Protein AF-A0A2M9CNE5-F1 (afdb_monomer_lite)

Secondary structure (DSSP, 8-state):
--HHHHHHHHHHTTT--GGGGBSSSSB---HHHHHHHHHHHHHHHHHHHHHHHHHS-HHHHHHHHHHHHHHH--SPTTSHHHHHHHHHHHHHHSGGG---HHHHHHHHHHTTS--SSSS--

Organism: NCBI:txid1162967

Structure (mmCIF, N/CA/C/O backbone):
data_AF-A0A2M9CNE5-F1
#
_entry.id   AF-A0A2M9CNE5-F1
#
loop_
_atom_site.group_PDB
_atom_site.id
_atom_site.type_symbol
_atom_site.label_atom_id
_atom_site.label_alt_id
_atom_site.label_comp_id
_atom_site.label_asym_id
_atom_site.label_entity_id
_atom_site.label_seq_id
_atom_site.pdbx_PDB_ins_code
_atom_site.Cartn_x
_atom_site.Cartn_y
_atom_site.Cartn_z
_atom_site.occupancy
_atom_site.B_iso_or_equiv
_atom_site.auth_seq_id
_atom_site.auth_comp_id
_atom_site.auth_asym_id
_atom_site.auth_atom_id
_atom_site.pdbx_PDB_model_num
ATOM 1 N N . MET A 1 1 ? 4.698 -4.820 -27.595 1.00 73.69 1 MET A N 1
ATOM 2 C CA . MET A 1 1 ? 4.641 -3.484 -26.959 1.00 73.69 1 MET A CA 1
ATOM 3 C C . MET A 1 1 ? 4.294 -2.464 -28.039 1.00 73.69 1 MET A C 1
ATOM 5 O O . MET A 1 1 ? 4.900 -2.544 -29.100 1.00 73.69 1 MET A O 1
ATOM 9 N N . GLY A 1 2 ? 3.302 -1.592 -27.822 1.00 88.94 2 GLY A N 1
ATOM 10 C CA . GLY A 1 2 ? 2.917 -0.558 -28.798 1.00 88.94 2 GLY A CA 1
ATOM 11 C C . GLY A 1 2 ? 3.959 0.563 -28.919 1.00 88.94 2 GLY A C 1
ATOM 12 O O . GLY A 1 2 ? 4.823 0.678 -28.051 1.00 88.94 2 GLY A O 1
ATOM 13 N N . VAL A 1 3 ? 3.875 1.378 -29.977 1.00 89.88 3 VAL A N 1
ATOM 14 C CA . VAL A 1 3 ? 4.859 2.437 -30.298 1.00 89.88 3 VAL A CA 1
ATOM 15 C C . VAL A 1 3 ? 5.058 3.408 -29.127 1.00 89.88 3 VAL A C 1
ATOM 17 O O . VAL A 1 3 ? 6.180 3.560 -28.655 1.00 89.88 3 VAL A O 1
ATOM 20 N N . GLU A 1 4 ? 3.975 3.946 -28.562 1.00 90.00 4 GLU A N 1
ATOM 21 C CA . GLU A 1 4 ? 4.033 4.888 -27.429 1.00 90.00 4 GLU A CA 1
ATOM 22 C C . GLU A 1 4 ? 4.722 4.301 -26.185 1.00 90.00 4 GLU A C 1
ATOM 24 O O . GLU A 1 4 ? 5.495 4.969 -25.500 1.00 90.00 4 GLU A O 1
ATOM 29 N N . ALA A 1 5 ? 4.477 3.022 -25.888 1.00 87.12 5 ALA A N 1
ATOM 30 C CA . ALA A 1 5 ? 5.093 2.355 -24.745 1.00 87.12 5 ALA A CA 1
ATOM 31 C C . ALA A 1 5 ? 6.603 2.141 -24.952 1.00 87.12 5 ALA A C 1
ATOM 33 O O . ALA A 1 5 ? 7.369 2.238 -23.9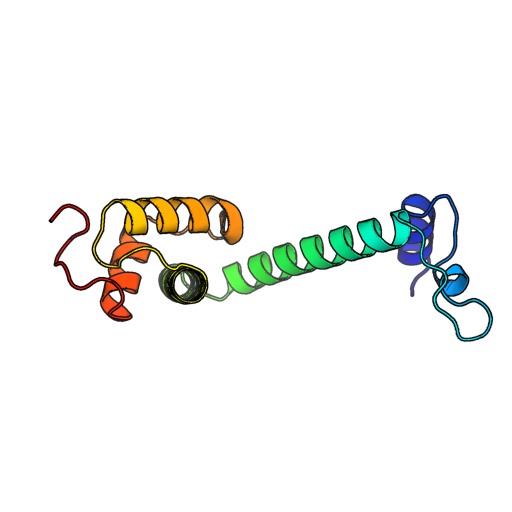94 1.00 87.12 5 ALA A O 1
ATOM 34 N N . ARG A 1 6 ? 7.043 1.907 -26.196 1.00 90.88 6 ARG A N 1
ATOM 35 C CA . ARG A 1 6 ? 8.470 1.809 -26.543 1.00 90.88 6 ARG A CA 1
ATOM 36 C C . ARG A 1 6 ? 9.168 3.162 -26.445 1.00 90.88 6 ARG A C 1
ATOM 38 O O . ARG A 1 6 ? 10.281 3.234 -25.934 1.00 90.88 6 ARG A O 1
ATOM 45 N N . GLU A 1 7 ? 8.510 4.234 -26.873 1.00 91.25 7 GLU A N 1
ATOM 46 C CA . GLU A 1 7 ? 9.020 5.602 -26.723 1.00 91.25 7 GLU A CA 1
ATOM 47 C C . GLU A 1 7 ? 9.131 6.004 -25.248 1.00 91.25 7 GLU A C 1
ATOM 49 O O . GLU A 1 7 ? 10.163 6.519 -24.813 1.00 91.25 7 GLU A O 1
ATOM 54 N N . GLY A 1 8 ? 8.102 5.704 -24.451 1.00 88.25 8 GLY A N 1
ATOM 55 C CA . GLY A 1 8 ? 8.118 5.912 -23.004 1.00 88.25 8 GLY A CA 1
ATOM 56 C C . GLY A 1 8 ? 9.230 5.122 -22.312 1.00 88.25 8 GLY A C 1
ATOM 57 O O . GLY A 1 8 ? 9.933 5.668 -21.461 1.00 88.25 8 GLY A O 1
ATOM 58 N N . TRP A 1 9 ? 9.438 3.865 -22.715 1.00 89.69 9 TRP A N 1
ATOM 59 C CA . TRP A 1 9 ? 10.552 3.047 -22.241 1.00 89.69 9 TRP A CA 1
ATOM 60 C C . TRP A 1 9 ? 11.901 3.691 -22.563 1.00 89.69 9 TRP A C 1
ATOM 62 O O . TRP A 1 9 ? 12.713 3.890 -21.660 1.00 89.69 9 TRP A O 1
ATOM 72 N N . ALA A 1 10 ? 12.132 4.053 -23.826 1.00 91.19 10 ALA A N 1
ATOM 73 C CA . ALA A 1 10 ? 13.388 4.651 -24.262 1.00 91.19 10 ALA A CA 1
ATOM 74 C C . ALA A 1 10 ? 13.678 5.963 -23.520 1.00 91.19 10 ALA A C 1
ATOM 76 O O . ALA A 1 10 ? 14.808 6.195 -23.095 1.00 91.19 10 ALA A O 1
ATOM 77 N N . LYS A 1 11 ? 12.654 6.787 -23.269 1.00 90.75 11 LYS A N 1
ATOM 78 C CA . LYS A 1 11 ? 12.785 8.021 -22.480 1.00 90.75 11 LYS A CA 1
ATOM 79 C C . LYS A 1 11 ? 13.283 7.768 -21.053 1.00 90.75 11 LYS A C 1
ATOM 81 O O . LYS A 1 11 ? 14.050 8.574 -20.533 1.00 90.75 11 LYS A O 1
ATOM 86 N N . LEU A 1 12 ? 12.845 6.682 -20.417 1.00 87.94 12 LEU A N 1
ATOM 87 C CA . LEU A 1 12 ? 13.246 6.323 -19.052 1.00 87.94 12 LEU A CA 1
ATOM 88 C C . LEU A 1 12 ? 14.600 5.601 -18.992 1.00 87.94 12 LEU A C 1
ATOM 90 O O . LEU A 1 12 ? 15.250 5.635 -17.954 1.00 87.94 12 LEU A O 1
ATOM 94 N N . ASN A 1 13 ? 15.035 4.990 -20.097 1.00 91.50 13 ASN A N 1
ATOM 95 C CA . ASN A 1 13 ? 16.222 4.132 -20.166 1.00 91.50 13 ASN A CA 1
ATOM 96 C C . ASN A 1 13 ? 17.308 4.698 -21.091 1.00 91.50 13 ASN A C 1
ATOM 98 O O . ASN A 1 13 ? 17.962 3.958 -21.818 1.00 91.50 13 ASN A O 1
ATOM 102 N N . LEU A 1 14 ? 17.490 6.023 -21.089 1.00 89.69 14 LEU A N 1
ATOM 103 C CA . LEU A 1 14 ? 18.572 6.717 -21.810 1.00 89.69 14 LEU A CA 1
ATOM 104 C C . LEU A 1 14 ? 18.632 6.397 -23.318 1.00 89.69 14 LEU A C 1
ATOM 106 O O . LEU A 1 14 ? 19.702 6.316 -23.915 1.00 89.69 14 LEU A O 1
ATOM 110 N N . GLY A 1 15 ? 17.470 6.209 -23.943 1.00 88.50 15 GLY A N 1
ATOM 111 C CA . GLY A 1 15 ? 17.335 5.882 -25.363 1.00 88.50 15 GLY A CA 1
ATOM 112 C C . GLY A 1 15 ? 17.430 4.389 -25.686 1.00 88.50 15 GLY A C 1
ATOM 113 O O . GLY A 1 15 ? 17.207 4.012 -26.838 1.00 88.50 15 GLY A O 1
ATOM 114 N N . LEU A 1 16 ? 17.711 3.531 -24.699 1.00 89.62 16 LEU A N 1
ATOM 115 C CA . LEU A 1 16 ? 17.750 2.086 -24.893 1.00 89.62 16 LEU A CA 1
ATOM 116 C C . LEU A 1 16 ? 16.353 1.536 -25.169 1.00 89.62 16 LEU A C 1
ATOM 118 O O . LEU A 1 16 ? 15.369 1.903 -24.528 1.00 89.62 16 LEU A O 1
ATOM 122 N N . GLN A 1 17 ? 16.279 0.624 -26.131 1.00 90.06 17 GLN A N 1
ATOM 123 C CA . GLN A 1 17 ? 15.055 -0.104 -26.439 1.00 90.06 17 GLN A CA 1
ATOM 124 C C . GLN A 1 17 ? 14.854 -1.261 -25.448 1.00 90.06 17 GLN A C 1
ATOM 126 O O . GLN A 1 17 ? 15.841 -1.756 -24.902 1.00 90.06 17 GLN A O 1
ATOM 131 N N . PRO A 1 18 ? 13.614 -1.739 -25.234 1.00 86.50 18 PRO A N 1
ATOM 132 C CA . PRO A 1 18 ? 13.349 -2.876 -24.346 1.00 86.50 18 PRO A CA 1
ATOM 133 C C . PRO A 1 18 ? 14.188 -4.123 -24.664 1.00 86.50 18 PRO A C 1
ATOM 135 O O . PRO A 1 18 ? 14.576 -4.857 -23.762 1.00 86.50 18 PRO A O 1
ATOM 138 N N . GLU A 1 19 ? 14.506 -4.355 -25.938 1.00 87.81 19 GLU A N 1
ATOM 139 C CA . GLU A 1 19 ? 15.300 -5.502 -26.390 1.00 87.81 19 GLU A CA 1
ATOM 140 C C . GLU A 1 19 ? 16.765 -5.425 -25.953 1.00 87.81 19 GLU A C 1
ATOM 142 O O . GLU A 1 19 ? 17.429 -6.452 -25.896 1.00 87.81 19 GLU A O 1
ATOM 147 N N . ALA A 1 20 ? 17.272 -4.238 -25.599 1.00 84.50 20 ALA A N 1
ATOM 148 C CA . ALA A 1 20 ? 18.650 -4.067 -25.139 1.00 84.50 20 ALA A CA 1
ATOM 149 C C . ALA A 1 20 ? 18.924 -4.741 -23.782 1.00 84.50 20 ALA A C 1
ATOM 151 O O . ALA A 1 20 ? 20.084 -4.865 -23.396 1.00 84.50 20 ALA A O 1
ATOM 152 N N . ILE A 1 21 ? 17.873 -5.175 -23.077 1.00 86.56 21 ILE A N 1
ATOM 153 C CA . ILE A 1 21 ? 17.965 -5.914 -21.814 1.00 86.56 21 ILE A CA 1
ATOM 154 C C . ILE A 1 21 ? 18.469 -7.347 -22.028 1.00 86.56 21 ILE A C 1
ATOM 156 O O . ILE A 1 21 ? 19.049 -7.922 -21.112 1.00 86.56 21 ILE A O 1
ATOM 160 N N . ASP A 1 22 ? 18.248 -7.947 -23.200 1.00 87.44 22 ASP A N 1
ATOM 161 C CA . ASP A 1 22 ? 18.765 -9.280 -23.514 1.00 87.44 22 ASP A CA 1
ATOM 162 C C . ASP A 1 22 ? 19.997 -9.165 -24.411 1.00 87.44 22 ASP A C 1
ATOM 164 O O . ASP A 1 22 ? 19.926 -8.757 -25.573 1.00 87.44 22 ASP A O 1
ATOM 168 N N . ARG A 1 23 ? 21.148 -9.563 -23.869 1.00 83.81 23 ARG A N 1
ATOM 169 C CA . ARG A 1 23 ? 22.387 -9.699 -24.622 1.00 83.81 23 ARG A CA 1
ATOM 170 C C . ARG A 1 23 ? 22.808 -11.162 -24.634 1.00 83.81 23 ARG A C 1
ATOM 172 O O . ARG A 1 23 ? 23.440 -11.656 -23.703 1.00 83.81 23 ARG A O 1
ATOM 179 N N . ALA A 1 24 ? 22.496 -11.829 -25.745 1.00 82.44 24 ALA A N 1
ATOM 180 C CA . ALA A 1 24 ? 22.873 -13.217 -26.017 1.00 82.44 24 ALA A CA 1
ATOM 181 C C . ALA A 1 24 ? 22.356 -14.222 -24.965 1.00 82.44 24 ALA A C 1
ATOM 183 O O . ALA A 1 24 ? 23.091 -15.108 -24.522 1.00 82.44 24 ALA A O 1
ATOM 184 N N . GLY A 1 25 ? 21.091 -14.086 -24.557 1.00 83.19 25 GLY A N 1
ATOM 185 C CA . GLY A 1 25 ? 20.446 -14.966 -23.582 1.00 83.19 25 GLY A CA 1
ATOM 186 C C . GLY A 1 25 ? 20.816 -14.644 -22.135 1.00 83.19 25 GLY A C 1
ATOM 187 O O . GLY A 1 25 ? 20.608 -15.471 -21.246 1.00 83.19 25 GLY A O 1
ATOM 188 N N . ARG A 1 26 ? 21.396 -13.465 -21.885 1.00 83.50 26 ARG A N 1
ATOM 189 C CA . ARG A 1 26 ? 21.714 -12.960 -20.548 1.00 83.50 26 ARG A CA 1
ATOM 190 C C . ARG A 1 26 ? 21.097 -11.585 -20.353 1.00 83.50 26 ARG A C 1
ATOM 192 O O . ARG A 1 26 ? 21.149 -10.743 -21.243 1.00 83.50 26 ARG A O 1
ATOM 199 N N . LEU A 1 27 ? 20.566 -11.366 -19.154 1.00 86.44 27 LEU A N 1
ATOM 200 C CA . LEU A 1 27 ? 20.032 -10.073 -18.749 1.00 86.44 27 LEU A CA 1
ATOM 201 C C . LEU A 1 27 ? 21.179 -9.075 -18.535 1.00 86.44 27 LEU A C 1
ATOM 203 O O . LEU A 1 27 ? 21.991 -9.250 -17.627 1.00 86.44 27 LEU A O 1
ATOM 207 N N . ASP A 1 28 ? 21.222 -8.035 -19.361 1.00 87.81 28 ASP A N 1
ATOM 208 C CA . ASP A 1 28 ? 22.107 -6.876 -19.247 1.00 87.81 28 ASP A CA 1
ATOM 209 C C . ASP A 1 28 ? 21.290 -5.687 -18.710 1.00 87.81 28 ASP A C 1
ATOM 211 O O . ASP A 1 28 ? 20.643 -4.934 -19.442 1.00 87.81 28 ASP A O 1
ATOM 215 N N . LEU A 1 29 ? 21.219 -5.588 -17.381 1.00 87.50 29 LEU A N 1
ATOM 216 C CA . LEU A 1 29 ? 20.383 -4.613 -16.682 1.00 87.50 29 LEU A CA 1
ATOM 217 C C . LEU A 1 29 ? 21.216 -3.422 -16.206 1.00 87.50 29 LEU A C 1
ATOM 219 O O . LEU A 1 29 ? 22.152 -3.584 -15.426 1.00 87.50 29 LEU A O 1
ATOM 223 N N . THR A 1 30 ? 20.816 -2.214 -16.603 1.00 88.19 30 THR A N 1
ATOM 224 C CA . THR A 1 30 ? 21.286 -0.972 -15.991 1.00 88.19 30 THR A CA 1
ATOM 225 C C . THR A 1 30 ? 20.388 -0.580 -14.811 1.00 88.19 30 THR A C 1
ATOM 227 O O . THR A 1 30 ? 19.303 -1.139 -14.607 1.00 88.19 30 THR A O 1
ATOM 230 N N . ALA A 1 31 ? 20.822 0.407 -14.023 1.00 88.00 31 ALA A N 1
ATOM 231 C CA . ALA A 1 31 ? 20.026 0.931 -12.915 1.00 88.00 31 ALA A CA 1
ATOM 232 C C . ALA A 1 31 ? 18.698 1.547 -13.396 1.00 88.00 31 ALA A C 1
ATOM 234 O O . ALA A 1 31 ? 17.674 1.430 -12.725 1.00 88.00 31 ALA A O 1
ATOM 235 N N . GLU A 1 32 ? 18.686 2.149 -14.582 1.00 90.06 32 GLU A N 1
ATOM 236 C CA . GLU A 1 32 ? 17.504 2.743 -15.205 1.00 90.06 32 GLU A CA 1
ATOM 237 C C . GLU A 1 32 ? 16.441 1.689 -15.521 1.00 90.06 32 GLU A C 1
ATOM 239 O O . GLU A 1 32 ? 15.261 1.928 -15.248 1.00 90.06 32 GLU A O 1
ATOM 244 N N . HIS A 1 33 ? 16.841 0.497 -15.986 1.00 89.56 33 HIS A N 1
ATOM 245 C CA . HIS A 1 33 ? 15.907 -0.614 -16.205 1.00 89.56 33 HIS A CA 1
ATOM 246 C C . HIS A 1 33 ? 15.230 -1.022 -14.891 1.00 89.56 33 HIS A C 1
ATOM 248 O O . HIS A 1 33 ? 14.016 -1.233 -14.844 1.00 89.56 33 HIS A O 1
ATOM 254 N N . ILE A 1 34 ? 16.001 -1.065 -13.802 1.00 87.44 34 ILE A N 1
ATOM 255 C CA . ILE A 1 34 ? 15.501 -1.395 -12.464 1.00 87.44 34 ILE A CA 1
ATOM 256 C C . ILE A 1 34 ? 14.529 -0.314 -11.966 1.00 87.44 34 ILE A C 1
ATOM 258 O O . ILE A 1 34 ? 13.424 -0.631 -11.519 1.00 87.44 34 ILE A O 1
ATOM 262 N N . PHE A 1 35 ? 14.884 0.968 -12.081 1.00 87.38 35 PHE A N 1
ATOM 263 C CA . PHE A 1 35 ? 13.995 2.066 -11.688 1.00 87.38 35 PHE A CA 1
ATOM 264 C C . PHE A 1 35 ? 12.727 2.130 -12.538 1.00 87.38 35 PHE A C 1
ATOM 266 O O . PHE A 1 35 ? 11.646 2.370 -11.997 1.00 87.38 35 PHE A O 1
ATOM 273 N N . THR A 1 36 ? 12.833 1.867 -13.841 1.00 88.19 36 THR A N 1
ATOM 274 C CA . THR A 1 36 ? 11.685 1.773 -14.748 1.00 88.19 36 THR A CA 1
ATOM 275 C C . THR A 1 36 ? 10.744 0.661 -14.299 1.00 88.19 36 THR A C 1
ATOM 277 O O . THR A 1 36 ? 9.546 0.904 -14.148 1.00 88.19 36 THR A O 1
ATOM 280 N N . ALA A 1 37 ? 11.272 -0.532 -14.005 1.00 87.31 37 ALA A N 1
ATOM 281 C CA . ALA A 1 37 ? 10.476 -1.646 -13.498 1.00 87.31 37 ALA A CA 1
ATOM 282 C C . ALA A 1 37 ? 9.760 -1.279 -12.187 1.00 87.31 37 ALA A C 1
ATOM 284 O O . ALA A 1 37 ? 8.550 -1.474 -12.069 1.00 87.31 37 ALA A O 1
ATOM 285 N N . PHE A 1 38 ? 10.461 -0.659 -11.230 1.00 87.69 38 PHE A N 1
ATOM 286 C CA . PHE A 1 38 ? 9.836 -0.187 -9.992 1.00 87.69 38 PHE A CA 1
ATOM 287 C C . PHE A 1 38 ? 8.748 0.857 -10.243 1.00 87.69 38 PHE A C 1
ATOM 289 O O . PHE A 1 38 ? 7.675 0.780 -9.642 1.00 87.69 38 PHE A O 1
ATOM 296 N N . ALA A 1 39 ? 8.990 1.825 -11.124 1.00 86.69 39 ALA A N 1
ATOM 297 C CA . ALA A 1 39 ? 8.025 2.870 -11.438 1.00 86.69 39 ALA A CA 1
ATOM 298 C C . ALA A 1 39 ? 6.746 2.291 -12.058 1.00 86.69 39 ALA A C 1
ATOM 300 O O . ALA A 1 39 ? 5.646 2.664 -11.636 1.00 86.69 39 ALA A O 1
ATOM 301 N N . VAL A 1 40 ? 6.887 1.357 -13.006 1.00 87.38 40 VAL A N 1
ATOM 302 C CA . VAL A 1 40 ? 5.767 0.673 -13.667 1.00 87.38 40 VAL A CA 1
ATOM 303 C C . VAL A 1 40 ? 4.968 -0.142 -12.656 1.00 87.38 40 VAL A C 1
ATOM 305 O O . VAL A 1 40 ? 3.769 0.094 -12.513 1.00 87.38 40 VAL A O 1
ATOM 308 N N . THR A 1 41 ? 5.618 -1.017 -11.885 1.00 87.62 41 THR A N 1
ATOM 309 C CA . THR A 1 41 ? 4.941 -1.849 -10.877 1.00 87.62 41 THR A CA 1
ATOM 310 C C . THR A 1 41 ? 4.230 -0.993 -9.832 1.00 87.62 41 THR A C 1
ATOM 312 O O . THR A 1 41 ? 3.065 -1.225 -9.515 1.00 87.62 41 THR A O 1
ATOM 315 N N . LYS A 1 42 ? 4.884 0.068 -9.341 1.00 85.50 42 LYS A N 1
ATOM 316 C CA . LYS A 1 42 ? 4.293 0.979 -8.353 1.00 85.50 42 LYS A CA 1
ATOM 317 C C . LYS A 1 42 ? 3.098 1.747 -8.927 1.00 85.50 42 LYS A C 1
ATOM 319 O O . LYS A 1 42 ? 2.169 2.057 -8.185 1.00 85.50 42 LYS A O 1
ATOM 324 N N . ARG A 1 43 ? 3.129 2.126 -10.209 1.00 85.88 43 ARG A N 1
ATOM 325 C CA . ARG A 1 43 ? 2.007 2.807 -10.873 1.00 85.88 43 ARG A CA 1
ATOM 326 C C . ARG A 1 43 ? 0.832 1.856 -11.075 1.00 85.88 43 ARG A C 1
ATOM 328 O O . ARG A 1 43 ? -0.269 2.217 -10.680 1.00 85.88 43 ARG A O 1
ATOM 335 N N . LEU A 1 44 ? 1.083 0.664 -11.614 1.00 86.38 44 LEU A N 1
ATOM 336 C CA . LEU A 1 44 ? 0.054 -0.357 -11.815 1.00 86.38 44 LEU A CA 1
ATOM 337 C C . LEU A 1 44 ? -0.628 -0.731 -10.498 1.00 86.38 44 LEU A C 1
ATOM 339 O O . LEU A 1 44 ? -1.850 -0.767 -10.446 1.00 86.38 44 LEU A O 1
ATOM 343 N N . GLY A 1 45 ? 0.136 -0.907 -9.415 1.00 83.94 45 GLY A N 1
ATOM 344 C CA . GLY A 1 45 ? -0.437 -1.164 -8.091 1.00 83.94 45 GLY A CA 1
ATOM 345 C C . GLY A 1 45 ? -1.385 -0.054 -7.622 1.00 83.94 45 GLY A C 1
ATOM 346 O O . GLY A 1 45 ? -2.483 -0.342 -7.156 1.00 83.94 45 GLY A O 1
ATOM 347 N N . ARG A 1 46 ? -1.017 1.225 -7.808 1.00 83.00 46 ARG A N 1
ATOM 348 C CA . ARG A 1 46 ? -1.907 2.357 -7.478 1.00 83.00 46 ARG A CA 1
ATOM 349 C C . ARG A 1 46 ? -3.171 2.378 -8.336 1.00 83.00 46 ARG A C 1
ATOM 351 O O . ARG A 1 46 ? -4.244 2.688 -7.829 1.00 83.00 46 ARG A O 1
ATOM 358 N N . GLU A 1 47 ? -3.045 2.067 -9.621 1.00 85.00 47 GLU A N 1
ATOM 359 C CA . GLU A 1 47 ? -4.164 2.070 -10.564 1.00 85.00 47 GLU A CA 1
ATOM 360 C C . GLU A 1 47 ? -5.151 0.937 -10.272 1.00 85.00 47 GLU A C 1
ATOM 362 O O . GLU A 1 47 ? -6.348 1.189 -10.166 1.00 85.00 47 GLU A O 1
ATOM 367 N N . ILE A 1 48 ? -4.649 -0.276 -10.025 1.00 82.75 48 ILE A N 1
ATOM 368 C CA . ILE A 1 48 ? -5.459 -1.418 -9.587 1.00 82.75 48 ILE A CA 1
ATOM 369 C C . ILE A 1 48 ? -6.181 -1.085 -8.281 1.00 82.75 48 ILE A C 1
ATOM 371 O O . ILE A 1 48 ? -7.397 -1.239 -8.211 1.00 82.75 48 ILE A O 1
ATOM 375 N N . ASN A 1 49 ? -5.471 -0.553 -7.280 1.00 74.06 49 ASN A N 1
ATOM 376 C CA . ASN A 1 49 ? -6.096 -0.146 -6.019 1.00 74.06 49 ASN A CA 1
ATOM 377 C C . ASN A 1 49 ? -7.185 0.912 -6.241 1.00 74.06 49 ASN A C 1
ATOM 379 O O . ASN A 1 49 ? -8.249 0.818 -5.644 1.00 74.06 49 ASN A O 1
ATOM 383 N N . SER A 1 50 ? -6.961 1.877 -7.136 1.00 78.94 50 SER A N 1
ATOM 384 C CA . SER A 1 50 ? -7.950 2.914 -7.465 1.00 78.94 50 SER A CA 1
ATOM 385 C C . SER A 1 50 ? -9.182 2.364 -8.189 1.00 78.94 50 SER A C 1
ATOM 387 O O . SER A 1 50 ? -10.280 2.881 -8.000 1.00 78.94 50 SER A O 1
ATOM 389 N N . LEU A 1 51 ? -9.019 1.342 -9.035 1.00 82.00 51 LEU A N 1
ATOM 390 C CA . LEU A 1 51 ? -10.129 0.679 -9.725 1.00 82.00 51 LEU A CA 1
ATOM 391 C C . LEU A 1 51 ? -10.943 -0.174 -8.754 1.00 82.00 51 LEU A C 1
ATOM 393 O O . LEU A 1 51 ? -12.158 -0.024 -8.690 1.00 82.00 51 LEU A O 1
ATOM 397 N N . ILE A 1 52 ? -10.275 -0.993 -7.940 1.00 80.50 52 ILE A N 1
ATOM 398 C CA . ILE A 1 52 ? -10.925 -1.798 -6.898 1.00 80.50 52 ILE A CA 1
ATOM 399 C C . ILE A 1 52 ? -11.611 -0.887 -5.865 1.00 80.50 52 ILE A C 1
ATOM 401 O O . ILE A 1 52 ? -12.682 -1.219 -5.363 1.00 80.50 52 ILE A O 1
ATOM 405 N N . ALA A 1 53 ? -11.058 0.302 -5.597 1.00 75.50 53 ALA A N 1
ATOM 406 C CA . ALA A 1 53 ? -11.666 1.300 -4.715 1.00 75.50 53 ALA A CA 1
ATOM 407 C C . ALA A 1 53 ? -13.044 1.791 -5.157 1.00 75.50 53 ALA A C 1
ATOM 409 O O . ALA A 1 53 ? -13.775 2.336 -4.335 1.00 75.50 53 ALA A O 1
ATOM 410 N N . ARG A 1 54 ? -13.419 1.585 -6.421 1.00 79.94 54 ARG A N 1
ATOM 411 C CA . ARG A 1 54 ? -14.754 1.925 -6.927 1.00 79.94 54 ARG A CA 1
ATOM 412 C C . ARG A 1 54 ? -15.780 0.824 -6.683 1.00 79.94 54 ARG A C 1
ATOM 414 O O . ARG A 1 54 ? -16.965 1.127 -6.634 1.00 79.94 54 ARG A O 1
ATOM 421 N N . GLU A 1 55 ? -15.323 -0.413 -6.527 1.00 85.69 55 GLU A N 1
ATOM 422 C CA . GLU A 1 55 ? -16.184 -1.596 -6.433 1.00 85.69 55 GLU A CA 1
ATOM 423 C C . GLU A 1 55 ? -16.374 -2.068 -4.989 1.00 85.69 55 GLU A C 1
ATOM 425 O O . GLU A 1 55 ? -17.422 -2.607 -4.647 1.00 85.69 55 GLU A O 1
ATOM 430 N N . LEU A 1 56 ? -15.376 -1.852 -4.127 1.00 88.25 56 LEU A N 1
ATOM 431 C CA . LEU A 1 56 ? -15.456 -2.210 -2.714 1.00 88.25 56 LEU A CA 1
ATOM 432 C C . LEU A 1 56 ? -15.945 -1.039 -1.863 1.00 88.25 56 LEU A C 1
ATOM 434 O O . LEU A 1 56 ? -15.531 0.112 -2.020 1.00 88.25 56 LEU A O 1
ATOM 438 N N . THR A 1 57 ? -16.771 -1.360 -0.877 1.00 90.62 57 THR A N 1
ATOM 439 C CA . THR A 1 57 ? -17.177 -0.434 0.177 1.00 90.62 57 THR A CA 1
ATOM 440 C C . THR A 1 57 ? -15.987 -0.037 1.058 1.00 90.62 57 THR A C 1
ATOM 442 O O . THR A 1 57 ? -14.980 -0.742 1.170 1.00 90.62 57 THR A O 1
ATOM 445 N N . LYS A 1 58 ? -16.114 1.092 1.766 1.00 90.69 58 LYS A N 1
ATOM 446 C CA . LYS A 1 58 ? -15.098 1.550 2.734 1.00 90.69 58 LYS A CA 1
ATOM 447 C C . LYS A 1 58 ? -14.830 0.519 3.838 1.00 90.69 58 LYS A C 1
ATOM 449 O O . LYS A 1 58 ? -13.689 0.378 4.266 1.00 90.69 58 LYS A O 1
ATOM 454 N N . SER A 1 59 ? -15.854 -0.231 4.252 1.00 92.25 59 SER A N 1
ATOM 455 C CA . SER A 1 59 ? -15.732 -1.283 5.270 1.00 92.25 59 SER A CA 1
ATOM 456 C C . SER A 1 59 ? -14.925 -2.490 4.780 1.00 92.25 59 SER A C 1
ATOM 458 O O . SER A 1 59 ? -14.153 -3.068 5.547 1.00 92.25 59 SER A O 1
ATOM 460 N N . GLU A 1 60 ? -15.077 -2.881 3.514 1.00 93.81 60 GLU A N 1
ATOM 461 C CA . GLU A 1 60 ? -14.290 -3.973 2.924 1.00 93.81 60 GLU A CA 1
ATOM 462 C C . GLU A 1 60 ? -12.821 -3.570 2.808 1.00 93.81 60 GLU A C 1
ATOM 464 O O . GLU A 1 60 ? -11.930 -4.318 3.212 1.00 93.81 60 GLU A O 1
ATOM 469 N N . TRP A 1 61 ? -12.560 -2.338 2.371 1.00 94.19 61 TRP A N 1
ATOM 470 C CA . TRP A 1 61 ? -11.209 -1.789 2.374 1.00 94.19 61 TRP A CA 1
ATOM 471 C C . TRP A 1 61 ? -10.597 -1.690 3.760 1.00 94.19 61 TRP A C 1
ATOM 473 O O . TRP A 1 61 ? -9.430 -2.032 3.930 1.00 94.19 61 TRP A O 1
ATOM 483 N N . ALA A 1 62 ? -11.361 -1.253 4.757 1.00 96.56 62 ALA A N 1
ATOM 484 C CA . ALA A 1 62 ? -10.885 -1.219 6.131 1.00 96.56 62 ALA A CA 1
ATOM 485 C C . ALA A 1 62 ? -10.441 -2.613 6.606 1.00 96.56 62 ALA A C 1
ATOM 487 O O . ALA A 1 62 ? -9.398 -2.732 7.246 1.00 96.56 62 ALA A O 1
ATOM 488 N N . SER A 1 63 ? -11.171 -3.666 6.224 1.00 96.81 63 SER A N 1
ATOM 489 C CA . SER A 1 63 ? -10.803 -5.054 6.526 1.00 96.81 63 SER A CA 1
ATOM 490 C C . SER A 1 63 ? -9.502 -5.467 5.833 1.00 96.81 63 SER A C 1
ATOM 492 O O . SER A 1 63 ? -8.608 -5.987 6.498 1.00 96.81 63 SER A O 1
ATOM 494 N N . ILE A 1 64 ? -9.348 -5.158 4.540 1.00 95.31 64 ILE A N 1
ATOM 495 C CA . ILE A 1 64 ? -8.115 -5.427 3.776 1.00 95.31 64 ILE A CA 1
ATOM 496 C C . ILE A 1 64 ? -6.912 -4.716 4.406 1.00 95.31 64 ILE A C 1
ATOM 498 O O . ILE A 1 64 ? -5.879 -5.333 4.643 1.00 95.31 64 ILE A O 1
ATOM 502 N N . ILE A 1 65 ? -7.047 -3.424 4.717 1.00 96.19 65 ILE A N 1
ATOM 503 C CA . ILE A 1 65 ? -5.967 -2.607 5.289 1.00 96.19 65 ILE A CA 1
ATOM 504 C C . ILE A 1 65 ? -5.522 -3.157 6.646 1.00 96.19 65 ILE A C 1
ATOM 506 O O . ILE A 1 65 ? -4.327 -3.197 6.943 1.00 96.19 65 ILE A O 1
ATOM 510 N N . VAL A 1 66 ? -6.479 -3.545 7.491 1.00 98.00 66 VAL A N 1
ATOM 511 C CA . VAL A 1 66 ? -6.200 -4.083 8.824 1.00 98.00 66 VAL A CA 1
ATOM 512 C C . VAL A 1 66 ? -5.501 -5.435 8.742 1.00 98.00 66 VAL A C 1
ATOM 514 O O . VAL A 1 66 ? -4.527 -5.643 9.471 1.00 98.00 66 VAL A O 1
ATOM 517 N N . ASP A 1 67 ? -5.984 -6.336 7.886 1.00 97.81 67 ASP A N 1
ATOM 518 C CA . ASP A 1 67 ? -5.388 -7.659 7.690 1.00 97.81 67 ASP A CA 1
ATOM 519 C C . ASP A 1 67 ? -3.945 -7.536 7.180 1.00 97.81 67 ASP A C 1
ATOM 521 O O . ASP A 1 67 ? -3.008 -8.049 7.797 1.00 97.81 67 ASP A O 1
ATOM 525 N N . ASP A 1 68 ? -3.748 -6.717 6.146 1.00 96.88 68 ASP A N 1
ATOM 526 C CA . ASP A 1 68 ? -2.444 -6.452 5.543 1.00 96.88 68 ASP A CA 1
ATOM 527 C C . ASP A 1 68 ? -1.450 -5.839 6.545 1.00 96.88 68 ASP A C 1
ATOM 529 O O . ASP A 1 68 ? -0.332 -6.330 6.735 1.00 96.88 68 ASP A O 1
ATOM 533 N N . PHE A 1 69 ? -1.874 -4.810 7.287 1.00 97.62 69 PHE A N 1
ATOM 534 C CA . PHE A 1 69 ? -1.045 -4.223 8.339 1.00 97.62 69 PHE A CA 1
ATOM 535 C C . PHE A 1 69 ? -0.711 -5.238 9.440 1.00 97.62 69 PHE A C 1
ATOM 537 O O . PHE A 1 69 ? 0.432 -5.290 9.911 1.00 97.62 69 PHE A O 1
ATOM 544 N N . SER A 1 70 ? -1.689 -6.046 9.865 1.00 96.69 70 SER A N 1
ATOM 545 C CA . SER A 1 70 ? -1.481 -7.052 10.907 1.00 96.69 70 SER A CA 1
ATOM 546 C C . SER A 1 70 ? -0.515 -8.149 10.466 1.00 96.69 70 SER A C 1
ATOM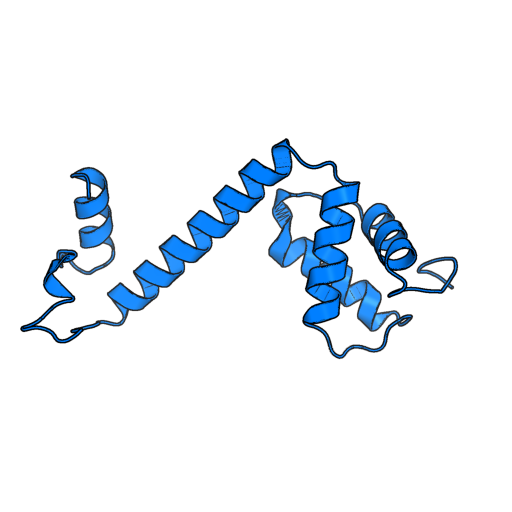 548 O O . SER A 1 70 ? 0.196 -8.674 11.322 1.00 96.69 70 SER A O 1
ATOM 550 N N . ALA A 1 71 ? -0.477 -8.502 9.181 1.00 96.38 71 ALA A N 1
ATOM 551 C CA . ALA A 1 71 ? 0.465 -9.479 8.643 1.00 96.38 71 ALA A CA 1
ATOM 552 C C . ALA A 1 71 ? 1.910 -8.947 8.605 1.00 96.38 71 ALA A C 1
ATOM 554 O O . ALA A 1 71 ? 2.860 -9.718 8.723 1.00 96.38 71 ALA A O 1
ATOM 555 N N . GLN A 1 72 ? 2.087 -7.629 8.475 1.00 94.81 72 GLN A N 1
ATOM 556 C CA . GLN A 1 72 ? 3.401 -6.997 8.301 1.00 94.81 72 GLN A CA 1
ATOM 557 C C . GLN A 1 72 ? 4.018 -6.446 9.595 1.00 94.81 72 GLN A C 1
ATOM 559 O O . GLN A 1 72 ? 5.195 -6.080 9.616 1.00 94.81 72 GLN A O 1
ATOM 564 N N . THR A 1 73 ? 3.252 -6.341 10.684 1.00 95.81 73 THR A N 1
ATOM 565 C CA . THR A 1 73 ? 3.716 -5.701 11.920 1.00 95.81 73 THR A CA 1
ATOM 566 C C . THR A 1 73 ? 3.989 -6.691 13.051 1.00 95.81 73 THR A C 1
ATOM 568 O O . THR A 1 73 ? 3.192 -7.575 13.338 1.00 95.81 73 THR A O 1
ATOM 571 N N . ALA A 1 74 ? 5.085 -6.472 13.782 1.00 95.06 74 ALA A N 1
ATOM 572 C CA . ALA A 1 74 ? 5.364 -7.150 15.053 1.00 95.06 74 ALA A CA 1
ATOM 573 C C . ALA A 1 74 ? 4.892 -6.338 16.278 1.00 95.06 74 ALA A C 1
ATOM 575 O O . ALA A 1 74 ? 5.185 -6.688 1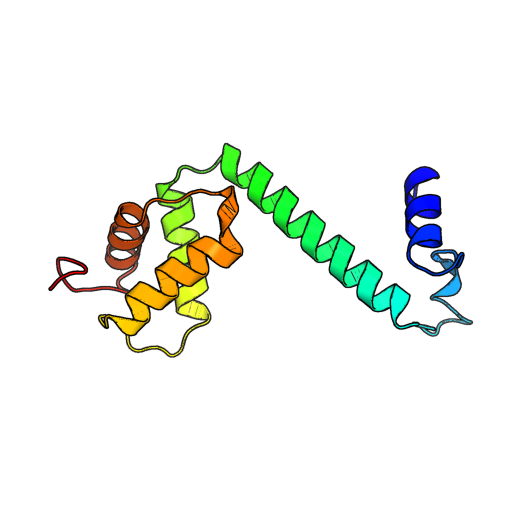7.423 1.00 95.06 74 ALA A O 1
ATOM 576 N N . LYS A 1 75 ? 4.215 -5.200 16.065 1.00 94.62 75 LYS A N 1
ATOM 577 C CA .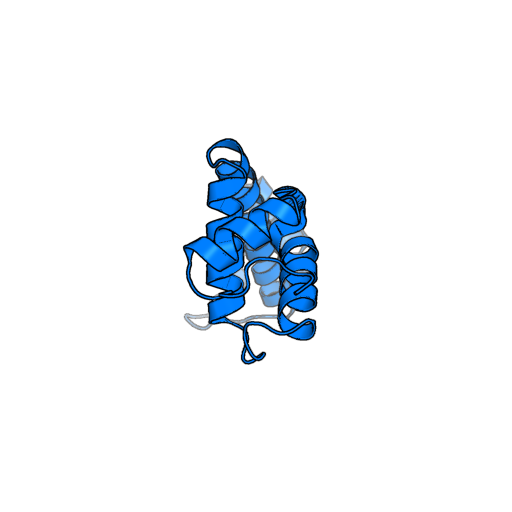 LYS A 1 75 ? 3.776 -4.330 17.163 1.00 94.62 75 LYS A CA 1
ATOM 578 C C . LYS A 1 75 ? 2.734 -5.055 18.030 1.00 94.62 75 LYS A C 1
ATOM 580 O O . LYS A 1 75 ? 1.843 -5.700 17.479 1.00 94.62 75 LYS A O 1
ATOM 585 N N . PRO A 1 76 ? 2.769 -4.901 19.367 1.00 95.06 76 PRO A N 1
ATOM 586 C CA . PRO A 1 76 ? 1.770 -5.511 20.238 1.00 95.06 76 PRO A CA 1
ATOM 587 C C . PRO A 1 76 ? 0.358 -5.013 19.919 1.00 95.06 76 PRO A C 1
ATOM 589 O O . PRO A 1 76 ? 0.112 -3.802 19.931 1.00 95.06 76 PRO A O 1
ATOM 592 N N . ARG A 1 77 ? -0.569 -5.943 19.667 1.00 94.75 77 ARG A N 1
ATOM 593 C CA . ARG A 1 77 ? -2.010 -5.670 19.524 1.00 94.75 77 ARG A CA 1
ATOM 594 C C . ARG A 1 77 ? -2.563 -4.981 20.777 1.00 94.75 77 ARG A C 1
ATOM 596 O O . ARG A 1 77 ? -1.954 -5.054 21.844 1.00 94.75 77 ARG A O 1
ATOM 603 N N . ASN A 1 78 ? -3.715 -4.317 20.660 1.00 94.31 78 ASN A N 1
ATOM 604 C CA . ASN A 1 78 ? -4.343 -3.574 21.766 1.00 94.31 78 ASN A CA 1
ATOM 605 C C . ASN A 1 78 ? -3.442 -2.492 22.394 1.00 94.31 78 ASN A C 1
ATOM 607 O O . ASN A 1 78 ? -3.543 -2.200 23.585 1.00 94.31 78 ASN A O 1
ATOM 611 N N . SER A 1 79 ? -2.528 -1.909 21.612 1.00 94.88 79 SER A N 1
ATOM 612 C CA . SER A 1 79 ? -1.655 -0.828 22.069 1.00 94.88 79 SER A CA 1
ATOM 613 C C . SER A 1 79 ? -1.873 0.452 21.268 1.00 94.88 79 SER A C 1
ATOM 615 O O . SER A 1 79 ? -2.113 0.427 20.058 1.00 94.88 79 SER A O 1
ATOM 617 N N . ALA A 1 80 ? -1.688 1.599 21.924 1.00 94.06 80 ALA A N 1
ATOM 618 C CA . ALA A 1 80 ? -1.738 2.904 21.265 1.00 94.06 80 ALA A CA 1
ATOM 619 C C . ALA A 1 80 ? -0.694 3.040 20.137 1.00 94.06 80 ALA A C 1
ATOM 621 O O . ALA A 1 80 ? -0.893 3.789 19.182 1.00 94.06 80 ALA A O 1
ATOM 622 N N . ASN A 1 81 ? 0.434 2.323 20.224 1.00 95.56 81 ASN A N 1
ATOM 623 C CA . ASN A 1 81 ? 1.440 2.294 19.159 1.00 95.56 81 ASN A CA 1
ATOM 624 C C . ASN A 1 81 ? 0.931 1.534 17.927 1.00 95.56 81 ASN A C 1
ATOM 626 O O . ASN A 1 81 ? 1.102 2.012 16.807 1.00 95.56 81 ASN A O 1
ATOM 630 N N . TRP A 1 82 ? 0.283 0.384 18.129 1.00 96.69 82 TRP A N 1
ATOM 631 C CA . TRP A 1 82 ? -0.309 -0.399 17.045 1.00 96.69 82 TRP A CA 1
ATOM 632 C C . TRP A 1 82 ? -1.392 0.397 16.321 1.00 96.69 82 TRP A C 1
ATOM 634 O O . TRP A 1 82 ? -1.281 0.585 15.114 1.00 96.69 82 TRP A O 1
ATOM 644 N N . ARG A 1 83 ? -2.341 0.989 17.065 1.00 96.94 83 ARG A N 1
ATOM 645 C CA . ARG A 1 83 ? -3.390 1.861 16.507 1.00 96.94 83 ARG A CA 1
ATOM 646 C C . ARG A 1 83 ? -2.800 2.984 15.653 1.00 96.94 83 ARG A C 1
ATOM 648 O O . ARG A 1 83 ? -3.149 3.121 14.486 1.00 96.94 83 ARG A O 1
ATOM 655 N N . ARG A 1 84 ? -1.890 3.788 16.218 1.00 97.12 84 ARG A N 1
ATOM 656 C CA . ARG A 1 84 ? -1.285 4.918 15.487 1.00 97.12 84 ARG A CA 1
ATOM 657 C C . ARG A 1 84 ? -0.546 4.460 14.232 1.00 97.12 84 ARG A C 1
ATOM 659 O O . ARG A 1 84 ? -0.569 5.157 13.223 1.00 97.12 84 ARG A O 1
ATOM 666 N N . SER A 1 85 ? 0.096 3.296 14.297 1.00 97.50 85 SER A N 1
ATOM 667 C CA . SER A 1 85 ? 0.825 2.728 13.164 1.00 97.50 85 SER A CA 1
ATOM 668 C C . SER A 1 85 ? -0.120 2.237 12.068 1.00 97.50 85 SER A C 1
ATOM 670 O O . SER A 1 85 ? 0.146 2.531 10.910 1.00 97.50 85 SER A O 1
ATOM 672 N N . LEU A 1 86 ? -1.239 1.589 12.415 1.00 97.81 86 LEU A N 1
ATOM 673 C CA . LEU A 1 86 ? -2.288 1.213 11.462 1.00 97.81 86 LEU A CA 1
ATOM 674 C C . LEU A 1 86 ? -2.852 2.446 10.742 1.00 97.81 86 LEU A C 1
ATOM 676 O O . LEU A 1 86 ? -2.926 2.468 9.518 1.00 97.81 86 LEU A O 1
ATOM 680 N N . VAL A 1 87 ? -3.204 3.498 11.487 1.00 97.12 87 VAL A N 1
ATOM 681 C CA . VAL A 1 87 ? -3.740 4.739 10.898 1.00 97.12 87 VAL A CA 1
ATOM 682 C C . VAL A 1 87 ? -2.716 5.392 9.965 1.00 97.12 87 VAL A C 1
ATOM 684 O O . VAL A 1 87 ? -3.058 5.829 8.866 1.00 97.12 87 VAL A O 1
ATOM 687 N N . GLY A 1 88 ? -1.443 5.437 10.372 1.00 97.00 88 GLY A N 1
ATOM 688 C CA . GLY A 1 88 ? -0.359 5.930 9.520 1.00 97.00 88 GLY A CA 1
ATOM 689 C C . GLY A 1 88 ? -0.177 5.087 8.256 1.00 97.00 88 GLY A C 1
ATOM 690 O O . GLY A 1 88 ? -0.052 5.636 7.164 1.00 97.00 88 GLY A O 1
ATOM 691 N N . TYR A 1 89 ? -0.229 3.764 8.399 1.00 95.94 89 TYR A N 1
ATOM 692 C CA . TYR A 1 89 ? -0.118 2.808 7.305 1.00 95.94 89 TYR A CA 1
ATOM 693 C C . TYR A 1 89 ? -1.234 2.991 6.272 1.00 95.94 89 TYR A C 1
ATOM 695 O O . TYR A 1 89 ? -0.949 3.168 5.087 1.00 95.94 89 TYR A O 1
ATOM 703 N N . ALA A 1 90 ? -2.487 3.071 6.728 1.00 95.38 90 ALA A N 1
ATOM 704 C CA . ALA A 1 90 ? -3.649 3.337 5.884 1.00 95.38 90 ALA A CA 1
ATOM 705 C C . ALA A 1 90 ? -3.474 4.634 5.075 1.00 95.38 90 ALA A C 1
ATOM 707 O O . ALA A 1 90 ? -3.634 4.642 3.857 1.00 95.38 90 ALA A O 1
ATOM 708 N N . ARG A 1 91 ? -3.043 5.724 5.726 1.00 94.31 91 ARG A N 1
ATOM 709 C CA . ARG A 1 91 ? -2.831 7.030 5.075 1.00 94.31 91 ARG A CA 1
ATOM 710 C C . ARG A 1 91 ? -1.666 7.057 4.089 1.00 94.31 91 ARG A C 1
ATOM 712 O O . ARG A 1 91 ? -1.651 7.915 3.208 1.00 94.31 91 ARG A O 1
ATOM 719 N N . GLN A 1 92 ? -0.670 6.190 4.260 1.00 92.19 92 GLN A N 1
ATOM 720 C CA . GLN A 1 92 ? 0.525 6.169 3.418 1.00 92.19 92 GLN A CA 1
ATOM 721 C C . GLN A 1 92 ? 0.379 5.224 2.222 1.00 92.19 92 GLN A C 1
ATOM 723 O O . GLN A 1 92 ? 0.795 5.577 1.119 1.00 92.19 92 GLN A O 1
ATOM 728 N N . ILE A 1 93 ? -0.179 4.033 2.441 1.00 89.62 93 ILE A N 1
ATOM 729 C CA . ILE A 1 93 ? -0.253 2.964 1.436 1.00 89.62 93 ILE A CA 1
ATOM 730 C C . ILE A 1 93 ? -1.599 2.976 0.706 1.00 89.62 93 ILE A C 1
ATOM 732 O O . ILE A 1 93 ? -1.639 2.803 -0.510 1.00 89.62 93 ILE A O 1
ATOM 736 N N . TYR A 1 94 ? -2.680 3.272 1.428 1.00 89.75 94 TYR A N 1
ATOM 737 C CA . TYR A 1 94 ? -4.061 3.234 0.940 1.00 89.75 94 TYR A CA 1
ATOM 738 C C . TYR A 1 94 ? -4.703 4.628 0.893 1.00 89.75 94 TYR A C 1
ATOM 740 O O . TYR A 1 94 ? -5.919 4.763 1.013 1.00 89.75 94 TYR A O 1
ATOM 748 N N . ARG A 1 95 ? -3.889 5.681 0.706 1.00 88.69 95 ARG A N 1
ATOM 749 C CA . ARG A 1 95 ? -4.325 7.092 0.696 1.00 88.69 95 ARG A CA 1
ATOM 750 C C . ARG A 1 95 ? -5.577 7.324 -0.150 1.00 88.69 95 ARG A C 1
ATOM 752 O O . ARG A 1 95 ? -6.490 8.005 0.300 1.00 88.69 95 ARG A O 1
ATOM 759 N N . ASP A 1 96 ? -5.590 6.778 -1.361 1.00 85.12 96 ASP A N 1
ATOM 760 C CA . ASP A 1 96 ? -6.618 7.070 -2.365 1.00 85.12 96 ASP A CA 1
ATOM 761 C C . ASP A 1 96 ? -7.964 6.403 -2.041 1.00 85.12 96 ASP A C 1
ATOM 763 O O . ASP A 1 96 ? -8.995 6.770 -2.599 1.00 85.12 96 ASP A O 1
ATOM 767 N N . VAL A 1 97 ? -7.965 5.447 -1.107 1.00 86.25 97 VAL A N 1
ATOM 768 C CA . VAL A 1 97 ? -9.173 4.769 -0.638 1.00 86.25 97 VAL A CA 1
ATOM 769 C C . VAL A 1 97 ? -9.919 5.613 0.390 1.00 86.25 97 VAL A C 1
ATOM 771 O O . VAL A 1 97 ? -11.121 5.438 0.516 1.00 86.25 97 VAL A O 1
ATOM 774 N N . ASP A 1 98 ? -9.259 6.540 1.097 1.00 87.94 98 ASP A N 1
ATOM 775 C CA . ASP A 1 98 ? -9.871 7.469 2.065 1.00 87.94 98 ASP A CA 1
ATOM 776 C C . ASP A 1 98 ? -10.817 6.775 3.072 1.00 87.94 98 ASP A C 1
ATOM 778 O O . ASP A 1 98 ? -12.021 7.035 3.126 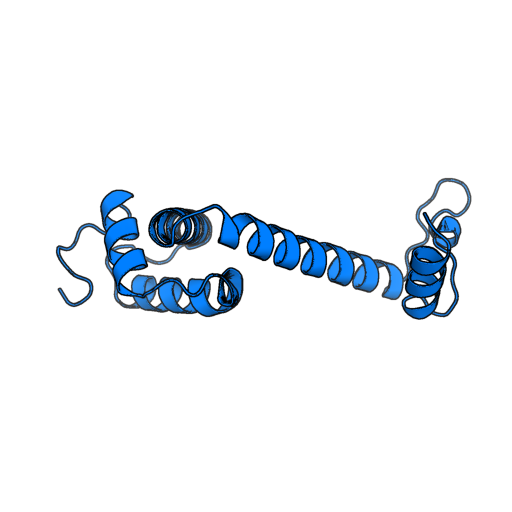1.00 87.94 98 ASP A O 1
ATOM 782 N N . VAL A 1 99 ? -10.280 5.795 3.805 1.00 93.25 99 VAL A N 1
ATOM 783 C CA . VAL A 1 99 ? -11.007 5.040 4.841 1.00 93.25 99 VAL A CA 1
ATOM 784 C C . VAL A 1 99 ? -10.987 5.812 6.158 1.00 93.25 99 VAL A C 1
ATOM 786 O O . VAL A 1 99 ? -9.926 6.263 6.603 1.00 93.25 99 VAL A O 1
ATOM 789 N N . ALA A 1 100 ? -12.149 5.942 6.802 1.00 94.94 100 ALA A N 1
ATOM 790 C CA . ALA A 1 100 ? -12.256 6.625 8.081 1.00 94.94 100 ALA A CA 1
ATOM 791 C C . ALA A 1 100 ? -11.554 5.835 9.192 1.00 94.94 100 ALA A C 1
ATOM 793 O O . ALA A 1 100 ? -11.543 4.605 9.210 1.00 94.94 100 ALA A O 1
ATOM 794 N N . GLU A 1 101 ? -11.011 6.560 10.172 1.00 95.56 101 GLU A N 1
ATOM 795 C CA . GLU A 1 101 ? -10.391 5.961 11.355 1.00 95.56 101 GLU A CA 1
ATOM 796 C C . GLU A 1 101 ? -11.429 5.013 12.034 1.00 95.56 101 GLU A C 1
ATOM 798 O O . GLU A 1 101 ? -11.158 3.831 12.207 1.00 95.56 101 GLU A O 1
ATOM 803 N N . SER A 1 102 ? -12.690 5.411 12.230 1.00 95.25 102 SER A N 1
ATOM 804 C CA . SER A 1 102 ? -13.737 4.526 12.793 1.00 95.25 102 SER A CA 1
ATOM 805 C C . SER A 1 102 ? -13.939 3.176 12.077 1.00 95.25 102 SER A C 1
ATOM 807 O O . SER A 1 102 ? -14.221 2.172 12.732 1.00 95.25 102 SER A O 1
ATOM 809 N N . ASP A 1 103 ? -13.778 3.119 10.752 1.00 96.75 103 ASP A N 1
ATOM 810 C CA . ASP A 1 103 ? -13.951 1.877 9.984 1.00 96.75 103 ASP A CA 1
ATOM 811 C C . ASP A 1 103 ? -12.787 0.909 10.220 1.00 96.75 103 ASP A C 1
ATOM 813 O O . ASP A 1 103 ? -12.980 -0.308 10.310 1.00 96.75 103 ASP A O 1
ATOM 817 N N . LEU A 1 104 ? -11.574 1.449 10.384 1.00 97.75 104 LEU A N 1
ATOM 818 C CA . LEU A 1 104 ? -10.390 0.676 10.759 1.00 97.75 104 LEU A CA 1
ATOM 819 C C . LEU A 1 104 ? -10.548 0.079 12.163 1.00 97.75 104 LEU A C 1
ATOM 821 O O . LEU A 1 104 ? -10.145 -1.059 12.391 1.00 97.75 104 LEU A O 1
ATOM 825 N N . GLU A 1 105 ? -11.154 0.811 13.101 1.00 97.56 105 GLU A N 1
ATOM 826 C CA . GLU A 1 105 ? -11.445 0.313 14.451 1.00 97.56 105 GLU A CA 1
ATOM 827 C C . GLU A 1 105 ? -12.447 -0.841 14.438 1.00 97.56 105 GLU A C 1
ATOM 829 O O . GLU A 1 105 ? -12.228 -1.879 15.068 1.00 97.56 105 GLU A O 1
ATOM 834 N N . LEU A 1 106 ? -13.559 -0.661 13.722 1.00 96.62 106 LEU A N 1
ATOM 835 C CA . LEU A 1 106 ? -14.586 -1.687 13.560 1.00 96.62 106 LEU A CA 1
ATOM 836 C C . LEU A 1 106 ? -14.001 -2.946 12.918 1.00 96.62 106 LEU A C 1
ATOM 838 O O . LEU A 1 106 ? -14.204 -4.042 13.438 1.00 96.62 106 LEU A O 1
ATOM 842 N N . SER A 1 107 ? -13.208 -2.784 11.861 1.00 97.69 107 SER A N 1
ATOM 843 C CA . SER A 1 107 ? -12.573 -3.900 11.155 1.00 97.69 107 SER A CA 1
ATOM 844 C C . SER A 1 107 ? -11.513 -4.597 12.009 1.00 97.69 107 SER A C 1
ATOM 846 O O . SER A 1 107 ? -11.479 -5.823 12.065 1.00 97.69 107 SER A O 1
ATOM 848 N N . ALA A 1 108 ? -10.696 -3.848 12.757 1.00 97.44 108 ALA A N 1
ATOM 849 C CA . ALA A 1 108 ? -9.723 -4.416 13.693 1.00 97.44 108 ALA A CA 1
ATOM 850 C C . ALA A 1 108 ? -10.376 -5.264 14.787 1.00 97.44 108 ALA A C 1
ATOM 852 O O . ALA A 1 108 ? -9.825 -6.302 15.167 1.00 97.44 108 ALA A O 1
ATOM 853 N N . ARG A 1 109 ? -11.564 -4.863 15.251 1.00 96.56 109 ARG A N 1
ATOM 854 C CA . ARG A 1 109 ? -12.371 -5.672 16.170 1.00 96.56 109 ARG A CA 1
ATOM 855 C C . ARG A 1 109 ? -12.988 -6.884 15.488 1.00 96.56 109 ARG A C 1
ATOM 857 O O . ARG A 1 109 ? -12.866 -7.986 16.014 1.00 96.56 109 ARG A O 1
ATOM 864 N N . GLY A 1 110 ? -13.581 -6.707 14.308 1.00 96.25 110 GLY A N 1
ATOM 865 C CA . GLY A 1 110 ? -14.161 -7.802 13.524 1.00 96.25 110 GLY A CA 1
ATOM 866 C C . GLY A 1 110 ? -13.151 -8.903 13.184 1.00 96.25 110 GLY A C 1
ATOM 867 O O . GLY A 1 110 ? -13.491 -10.081 13.220 1.00 96.25 110 GLY A O 1
ATOM 868 N N . LEU A 1 111 ? -11.892 -8.530 12.943 1.00 96.00 111 LEU A N 1
ATOM 869 C CA . LEU A 1 111 ? -10.782 -9.448 12.661 1.00 96.00 111 LEU A CA 1
ATOM 870 C C . LEU A 1 111 ? -10.089 -9.996 13.923 1.00 96.00 111 LEU A C 1
ATOM 872 O O . LEU A 1 111 ? -9.141 -10.772 13.821 1.00 96.00 111 LEU A O 1
ATOM 876 N N . GLY A 1 112 ? -10.510 -9.590 15.126 1.00 96.00 112 GLY A N 1
ATOM 877 C CA . GLY A 1 112 ? -9.939 -10.068 16.391 1.00 96.00 112 GLY A CA 1
ATOM 878 C C . GLY A 1 112 ? -8.499 -9.609 16.661 1.00 96.00 112 GLY A C 1
ATOM 879 O O . GLY A 1 112 ? -7.845 -10.105 17.583 1.00 96.00 112 GLY A O 1
ATOM 880 N N . VAL A 1 113 ? -7.981 -8.657 15.880 1.00 96.25 113 VAL A N 1
ATOM 881 C CA . VAL A 1 113 ? -6.647 -8.064 16.090 1.00 96.25 113 VAL A CA 1
ATOM 882 C C . VAL A 1 113 ? -6.681 -6.895 17.078 1.00 96.25 113 VAL A C 1
ATOM 884 O O . VAL A 1 113 ? -5.637 -6.470 17.577 1.00 96.25 113 VAL A O 1
ATOM 887 N N . TRP A 1 114 ? -7.883 -6.421 17.407 1.00 96.31 114 TRP A N 1
ATOM 888 C CA . TRP A 1 114 ? -8.179 -5.497 18.494 1.00 96.31 114 TRP A CA 1
ATOM 889 C C . TRP A 1 114 ? -9.356 -6.037 19.308 1.00 96.31 114 TRP A C 1
ATOM 891 O O . TRP A 1 114 ? -10.405 -6.336 18.758 1.00 96.31 114 TRP A O 1
ATOM 901 N N . THR A 1 115 ? -9.200 -6.181 20.618 1.00 95.12 115 THR A N 1
ATOM 902 C CA . THR A 1 115 ? -10.215 -6.793 21.493 1.00 95.12 115 THR A CA 1
ATOM 903 C C . THR A 1 115 ? -10.794 -5.823 22.515 1.00 95.12 115 THR A C 1
ATOM 905 O O . THR A 1 115 ? -11.756 -6.171 23.193 1.00 95.12 115 THR A O 1
ATOM 908 N N . ARG A 1 116 ? -10.224 -4.619 22.662 1.00 92.50 116 ARG A N 1
ATOM 909 C CA . ARG A 1 116 ? -10.815 -3.579 23.517 1.00 92.50 116 ARG A CA 1
ATOM 910 C C . ARG A 1 116 ? -12.078 -3.018 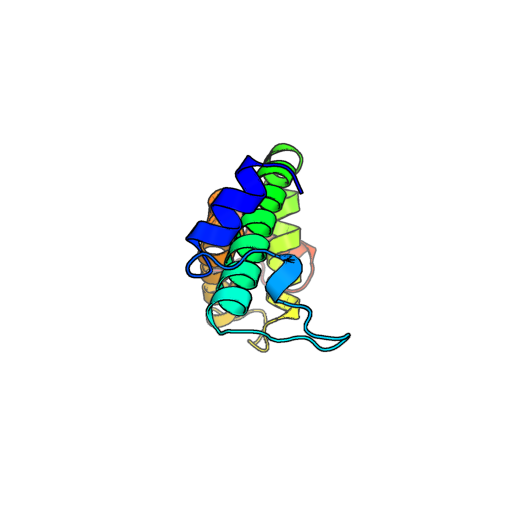22.868 1.00 92.50 116 ARG A C 1
ATOM 912 O O . ARG A 1 116 ? -12.201 -3.018 21.642 1.00 92.50 116 ARG A O 1
ATOM 919 N N . SER A 1 117 ? -13.007 -2.540 23.692 1.00 91.12 117 SER A N 1
ATOM 920 C CA . SER A 1 117 ? -14.281 -1.982 23.232 1.00 91.12 117 SER A CA 1
ATOM 921 C C . SER A 1 117 ? -14.098 -0.726 22.394 1.00 91.12 117 SER A C 1
ATOM 923 O O . SER A 1 117 ? -14.855 -0.552 21.441 1.00 91.12 117 SER A O 1
ATOM 925 N N . SER A 1 118 ? -13.087 0.087 22.695 1.00 92.00 118 SER A N 1
ATOM 926 C CA . SER A 1 118 ? -12.698 1.231 21.888 1.00 92.00 118 SER A CA 1
ATOM 927 C C . SER A 1 118 ? -11.180 1.370 21.729 1.00 92.00 118 SER A C 1
ATOM 929 O O . SER A 1 118 ? -10.380 0.684 22.371 1.00 92.00 118 SER A O 1
ATOM 931 N N . TRP A 1 119 ? -10.764 2.282 20.861 1.00 89.88 119 TRP A N 1
ATOM 932 C CA . TRP A 1 119 ? -9.385 2.749 20.727 1.00 89.88 119 TRP A CA 1
ATOM 933 C C . TRP A 1 119 ? -8.858 3.632 21.854 1.00 89.88 119 TRP A C 1
ATOM 935 O O . TRP A 1 119 ? -7.652 3.909 21.880 1.00 89.88 119 TRP A O 1
ATOM 945 N N . LEU A 1 120 ? -9.750 4.149 22.694 1.00 84.25 120 LEU A N 1
ATOM 946 C CA . LEU A 1 120 ? -9.435 5.057 23.795 1.00 84.25 120 LEU A CA 1
ATOM 947 C C . LEU A 1 120 ? -9.423 4.350 25.157 1.00 84.25 120 LEU A C 1
ATOM 949 O O . LEU A 1 120 ? -8.925 4.935 26.117 1.00 84.25 120 LEU A O 1
ATOM 953 N N . ASP A 1 121 ? -9.916 3.112 25.212 1.00 72.56 121 ASP A N 1
ATOM 954 C CA . ASP A 1 121 ? -9.812 2.215 26.369 1.00 72.56 121 ASP A CA 1
ATOM 955 C C . ASP A 1 121 ? -8.396 1.626 26.474 1.00 72.56 121 ASP A C 1
ATOM 957 O O . ASP A 1 121 ? -7.862 1.460 27.593 1.00 72.56 121 ASP A O 1
#

Foldseek 3Di:
DDPVVQVVLCVQVVNDGPCVLDDPNHGPDDVSNVVVVVVVVVVVLVVVLLVVLVVDDLLVVLLVLLVVLVVVDPDQFQDLVSLVVSVVSCCPPVVNSPRDSVSNQVNCCVVVSHVDPGNVD

pLDDT: mean 90.5, std 5.71, range [72.56, 98.0]

Sequence (121 aa):
MGVEAREGWAKLNLGLQPEAIDRAGRLDLTAEHIFTAFAVTKRLGREINSLIARELTKSEWASIIVDDFSAQTAKPRNSANWRRSLVGYARQIYRDVDVAESDLELSARGLGVWTRSSWLD

Radius of gyration: 20.32 Å; chains: 1; bounding box: 40×23×57 Å